Protein AF-T0Y233-F1 (afdb_monomer_lite)

Radius of gyration: 23.82 Å; chains: 1; bounding box: 48×27×70 Å

Sequence (65 aa):
MPRLLCCWLAARIAPSPWLLTDVRGYLPNLRFHLTNDLGQPVTGASYRGKVALLYFGYTHCPDVC

Secondary structure (DSSP, 8-state):
--S-SSTTS----PPPPP-----TTTSPP---EEE-TTS-EEEGGGGTTS--------TT-SS--

Structure (mmCIF, N/CA/C/O backbone):
data_AF-T0Y233-F1
#
_entry.id   AF-T0Y233-F1
#
loop_
_atom_site.group_PDB
_atom_site.id
_atom_site.type_symbol
_atom_site.label_atom_id
_atom_site.label_alt_id
_atom_site.label_comp_id
_atom_site.label_asym_id
_atom_site.label_entity_id
_atom_site.label_seq_id
_atom_site.pdbx_PDB_ins_code
_atom_site.C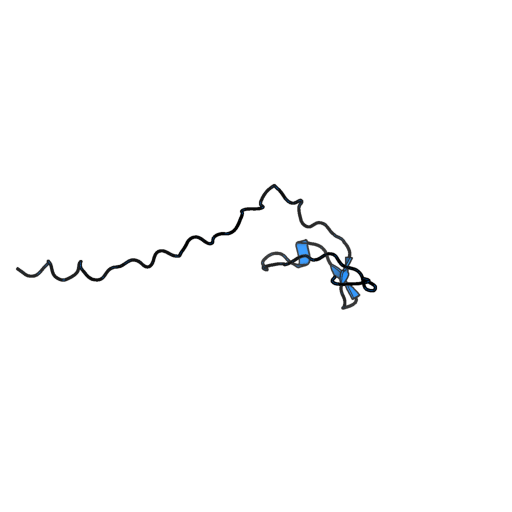artn_x
_atom_site.Cartn_y
_atom_site.Cartn_z
_atom_site.occupancy
_atom_site.B_iso_or_equiv
_atom_site.auth_seq_id
_atom_site.auth_comp_id
_atom_site.auth_asym_id
_atom_site.auth_atom_id
_atom_site.pdbx_PDB_model_num
ATOM 1 N N . MET A 1 1 ? -35.240 -3.096 -58.424 1.00 53.91 1 MET A N 1
ATOM 2 C CA . MET A 1 1 ? -33.997 -2.346 -58.135 1.00 53.91 1 MET A CA 1
ATOM 3 C C . MET A 1 1 ? -34.307 -1.273 -57.085 1.00 53.91 1 MET A C 1
ATOM 5 O O . MET A 1 1 ? -34.713 -0.194 -57.486 1.00 53.91 1 MET A O 1
ATOM 9 N N . PRO A 1 2 ? -34.339 -1.601 -55.771 1.00 53.25 2 PRO A N 1
ATOM 10 C CA . PRO A 1 2 ? -33.439 -0.919 -54.818 1.00 53.25 2 PRO A CA 1
ATOM 11 C C . PRO A 1 2 ? -33.204 -1.740 -53.519 1.00 53.25 2 PRO A C 1
ATOM 13 O O . PRO A 1 2 ? -33.810 -1.484 -52.486 1.00 53.25 2 PRO A O 1
ATOM 16 N N . ARG A 1 3 ? -32.342 -2.763 -53.545 1.00 53.94 3 ARG A N 1
ATOM 17 C CA . ARG A 1 3 ? -31.893 -3.474 -52.319 1.00 53.94 3 ARG A CA 1
ATOM 18 C C . ARG A 1 3 ? -30.436 -3.175 -51.941 1.00 53.94 3 ARG A C 1
ATOM 20 O O . ARG A 1 3 ? -29.941 -3.684 -50.947 1.00 53.94 3 ARG A O 1
ATOM 27 N N . LEU A 1 4 ? -29.758 -2.334 -52.722 1.00 55.97 4 LEU A N 1
ATOM 28 C CA . LEU A 1 4 ? -28.312 -2.105 -52.636 1.00 55.97 4 LEU A CA 1
ATOM 29 C C . LEU A 1 4 ? -27.910 -0.891 -51.776 1.00 55.97 4 LEU A C 1
ATOM 31 O O . LEU A 1 4 ? -26.723 -0.628 -51.628 1.00 55.97 4 LEU A O 1
ATOM 35 N N . LEU A 1 5 ? -28.864 -0.167 -51.176 1.00 58.22 5 LEU A N 1
ATOM 36 C CA . LEU A 1 5 ? -28.586 1.105 -50.491 1.00 58.22 5 LEU A CA 1
ATOM 37 C C . LEU A 1 5 ? -28.236 0.987 -48.991 1.00 58.22 5 LEU A C 1
ATOM 39 O O . LEU A 1 5 ? -28.021 2.004 -48.347 1.00 58.22 5 LEU A O 1
ATOM 43 N N . CYS A 1 6 ? -28.178 -0.214 -48.401 1.00 50.72 6 CYS A N 1
ATOM 44 C CA . CYS A 1 6 ? -27.998 -0.349 -46.942 1.00 50.72 6 CYS A CA 1
ATOM 45 C C . CYS A 1 6 ? -26.560 -0.687 -46.495 1.00 50.72 6 CYS A C 1
ATOM 47 O O . CYS A 1 6 ? -26.247 -0.575 -45.313 1.00 50.72 6 CYS A O 1
ATOM 49 N N . CYS A 1 7 ? -25.667 -1.106 -47.398 1.00 54.38 7 CYS A N 1
ATOM 50 C CA . CYS A 1 7 ? -24.380 -1.696 -46.993 1.00 54.38 7 CYS A CA 1
ATOM 51 C C . CYS A 1 7 ? -23.207 -0.712 -46.850 1.00 54.38 7 CYS A C 1
ATOM 53 O O . CYS A 1 7 ? -22.117 -1.144 -46.491 1.00 54.38 7 CYS A O 1
ATOM 55 N N . TRP A 1 8 ? -23.397 0.587 -47.099 1.00 55.66 8 TRP A N 1
ATOM 56 C CA . TRP A 1 8 ? -22.288 1.556 -47.104 1.00 55.66 8 TRP A CA 1
ATOM 57 C C . TRP A 1 8 ? -22.044 2.294 -45.774 1.00 55.66 8 TRP A C 1
ATOM 59 O O . TRP A 1 8 ? -21.052 3.005 -45.667 1.00 55.66 8 TRP A O 1
ATOM 69 N N . LEU A 1 9 ? -22.874 2.114 -44.737 1.00 63.19 9 LEU A N 1
ATOM 70 C CA . LEU A 1 9 ? -22.735 2.832 -43.452 1.00 63.19 9 LEU A CA 1
ATOM 71 C C . LEU A 1 9 ? -22.577 1.910 -42.230 1.00 63.19 9 LEU A C 1
ATOM 73 O O . LEU A 1 9 ? -23.218 2.094 -41.201 1.00 63.19 9 LEU A O 1
ATOM 77 N N . ALA A 1 10 ? -21.692 0.919 -42.305 1.00 66.94 10 ALA A N 1
ATOM 78 C CA . ALA A 1 10 ? -21.308 0.153 -41.118 1.00 66.94 10 ALA A CA 1
ATOM 79 C C . ALA A 1 10 ? -19.785 0.070 -40.976 1.00 66.94 10 ALA A C 1
ATOM 81 O O . ALA A 1 10 ? -19.200 -1.011 -41.001 1.00 66.94 10 ALA A O 1
ATOM 82 N N . ALA A 1 11 ? -19.134 1.223 -40.797 1.00 67.25 11 ALA A N 1
ATOM 83 C CA . ALA A 1 11 ? -17.802 1.249 -40.205 1.00 67.25 11 ALA A CA 1
ATOM 84 C C . ALA A 1 11 ? -17.938 0.780 -38.748 1.00 67.25 11 ALA A C 1
ATOM 86 O O . ALA A 1 11 ? -18.389 1.520 -37.873 1.00 67.25 11 ALA A O 1
ATOM 87 N N . ARG A 1 12 ? -17.619 -0.493 -38.494 1.00 69.31 12 ARG A N 1
ATOM 88 C CA . ARG A 1 12 ? -17.558 -1.032 -37.136 1.00 69.31 12 ARG A CA 1
ATOM 89 C C . ARG A 1 12 ? -16.405 -0.340 -36.416 1.00 69.31 12 ARG A C 1
ATOM 91 O O . ARG A 1 12 ? -15.250 -0.554 -36.771 1.00 69.31 12 ARG A O 1
ATOM 98 N N . ILE A 1 13 ? -16.715 0.471 -35.408 1.00 69.19 13 ILE A N 1
ATOM 99 C CA . ILE A 1 13 ? -15.728 0.934 -34.431 1.00 69.19 13 ILE A CA 1
ATOM 100 C C . ILE A 1 13 ? -15.278 -0.314 -33.669 1.00 69.19 13 ILE A C 1
ATOM 102 O O . ILE A 1 13 ? -15.973 -0.793 -32.774 1.00 69.19 13 ILE A O 1
ATOM 106 N N . ALA A 1 14 ? -14.165 -0.911 -34.091 1.00 70.06 14 ALA A N 1
ATOM 107 C CA . ALA A 1 14 ? -13.523 -1.954 -33.312 1.00 70.06 14 ALA A CA 1
ATOM 108 C C . ALA A 1 14 ? -12.923 -1.283 -32.065 1.00 70.06 14 ALA A C 1
ATOM 110 O O . ALA A 1 14 ? -12.217 -0.281 -32.211 1.00 70.06 14 ALA A O 1
ATOM 111 N N . PRO A 1 15 ? -13.209 -1.774 -30.846 1.00 68.69 15 PRO A N 1
ATOM 112 C CA . PRO A 1 15 ? -12.552 -1.258 -29.657 1.00 68.69 15 PRO A CA 1
ATOM 113 C C . PRO A 1 15 ? -11.044 -1.448 -29.826 1.00 68.69 15 PRO A C 1
ATOM 115 O O . PRO A 1 15 ? -10.581 -2.548 -30.133 1.00 68.69 15 PRO A O 1
ATOM 118 N N . SER A 1 16 ? -10.291 -0.357 -29.682 1.00 71.81 16 SER A N 1
ATOM 119 C CA . SER A 1 16 ? -8.835 -0.402 -29.767 1.00 71.81 16 SER A CA 1
ATOM 120 C C . SER A 1 16 ? -8.303 -1.381 -28.716 1.00 71.81 16 SER A C 1
ATOM 122 O O . SER A 1 16 ? -8.741 -1.309 -27.561 1.00 71.81 16 SER A O 1
ATOM 124 N N . PRO A 1 17 ? -7.396 -2.304 -29.075 1.00 76.56 17 PRO A N 1
ATOM 125 C CA . PRO A 1 17 ? -6.769 -3.160 -28.087 1.00 76.56 17 PRO A CA 1
ATOM 126 C C . PRO A 1 17 ? -5.975 -2.277 -27.124 1.00 76.56 17 PRO A C 1
ATOM 128 O O . PRO A 1 17 ? -5.107 -1.504 -27.529 1.00 76.56 17 PRO A O 1
ATOM 131 N N . TRP A 1 18 ? -6.296 -2.368 -25.835 1.00 75.81 18 TRP A N 1
ATOM 132 C CA . TRP A 1 18 ? -5.519 -1.713 -24.794 1.00 75.81 18 TRP A CA 1
ATOM 133 C C . TRP A 1 18 ? -4.067 -2.189 -24.895 1.00 75.81 18 TRP A C 1
ATOM 135 O O . TRP A 1 18 ? -3.810 -3.389 -24.813 1.00 75.81 18 TRP A O 1
ATOM 145 N N . LEU A 1 19 ? -3.122 -1.260 -25.069 1.00 81.75 19 LEU A N 1
ATOM 146 C CA . LEU A 1 19 ? -1.687 -1.559 -25.112 1.00 81.75 19 LEU A CA 1
ATOM 147 C C . LEU A 1 19 ? -1.150 -1.776 -23.686 1.00 81.75 19 LEU A C 1
ATOM 149 O O . LEU A 1 19 ? -0.300 -1.036 -23.199 1.00 81.75 19 LEU A O 1
ATOM 153 N N . LEU A 1 20 ? -1.719 -2.752 -22.984 1.00 83.38 20 LEU A N 1
ATOM 154 C CA . LEU A 1 20 ? -1.333 -3.129 -21.631 1.00 83.38 20 LEU A CA 1
ATOM 155 C C . LEU A 1 20 ? -0.519 -4.418 -21.688 1.00 83.38 20 LEU A C 1
ATOM 157 O O . LEU A 1 20 ? -0.888 -5.371 -22.373 1.00 83.38 20 LEU A O 1
ATOM 161 N N . THR A 1 21 ? 0.567 -4.461 -20.925 1.00 84.62 21 THR A N 1
ATOM 162 C CA . THR A 1 21 ? 1.311 -5.697 -20.698 1.00 84.62 21 THR A CA 1
ATOM 163 C C . THR A 1 21 ? 0.507 -6.599 -19.772 1.00 84.62 21 THR A C 1
ATOM 165 O O . THR A 1 21 ? 0.126 -6.194 -18.672 1.00 84.62 21 THR A O 1
ATOM 168 N N . ASP A 1 22 ? 0.261 -7.833 -20.202 1.00 86.06 22 ASP A N 1
ATOM 169 C CA . ASP A 1 22 ? -0.346 -8.843 -19.346 1.00 86.06 22 ASP A CA 1
ATOM 170 C C . ASP A 1 22 ? 0.668 -9.327 -18.304 1.00 86.06 22 ASP A C 1
ATOM 172 O O . ASP A 1 22 ? 1.657 -9.981 -18.627 1.00 86.06 22 ASP A O 1
ATOM 176 N N . VAL A 1 23 ? 0.417 -8.988 -17.042 1.00 84.44 23 VAL A N 1
ATOM 177 C CA . VAL A 1 23 ? 1.276 -9.349 -15.904 1.00 84.44 23 VAL A CA 1
ATOM 178 C C . VAL A 1 23 ? 0.786 -10.595 -15.160 1.00 84.44 23 VAL A C 1
ATOM 180 O O . VAL A 1 23 ? 1.353 -10.963 -14.125 1.00 84.44 23 VAL A O 1
ATOM 183 N N . ARG A 1 24 ? -0.269 -11.265 -15.650 1.00 85.81 24 ARG A N 1
ATOM 184 C CA . ARG A 1 24 ? -0.777 -12.504 -15.041 1.00 85.81 24 ARG A CA 1
ATOM 185 C C . ARG A 1 24 ? 0.331 -13.560 -15.006 1.00 85.81 24 ARG A C 1
ATOM 187 O O . ARG A 1 24 ? 0.970 -13.836 -16.011 1.00 85.81 24 ARG A O 1
ATOM 194 N N . GLY A 1 25 ? 0.558 -14.150 -13.833 1.00 86.81 25 GLY A N 1
ATOM 195 C CA . GLY A 1 25 ? 1.589 -15.173 -13.620 1.00 86.81 25 GLY A CA 1
ATOM 196 C C . GLY A 1 25 ? 3.002 -14.638 -13.355 1.00 86.81 25 GLY A C 1
ATOM 197 O O . GLY A 1 25 ? 3.822 -15.387 -12.835 1.00 86.81 25 GLY A O 1
ATOM 198 N N . TYR A 1 26 ? 3.277 -13.359 -13.632 1.00 88.56 26 TYR A N 1
ATOM 199 C CA . TYR A 1 26 ? 4.569 -12.731 -13.324 1.00 88.56 26 TYR A CA 1
ATOM 200 C C . TYR A 1 26 ? 4.627 -12.153 -11.909 1.00 88.56 26 TYR A C 1
ATOM 202 O O . TYR A 1 26 ? 5.691 -12.113 -11.296 1.00 88.56 26 TYR A O 1
ATOM 210 N N .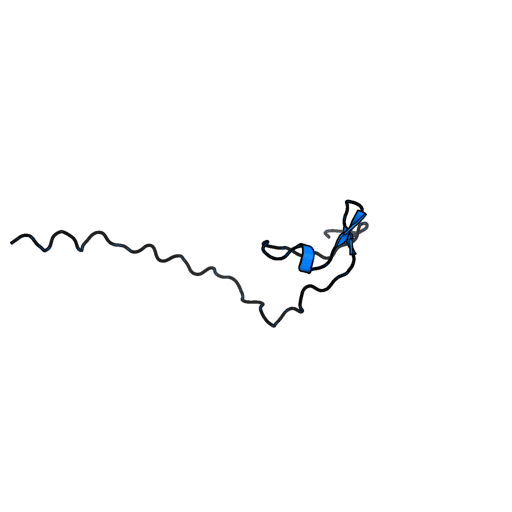 LEU A 1 27 ? 3.483 -11.709 -11.384 1.00 85.00 27 LEU A N 1
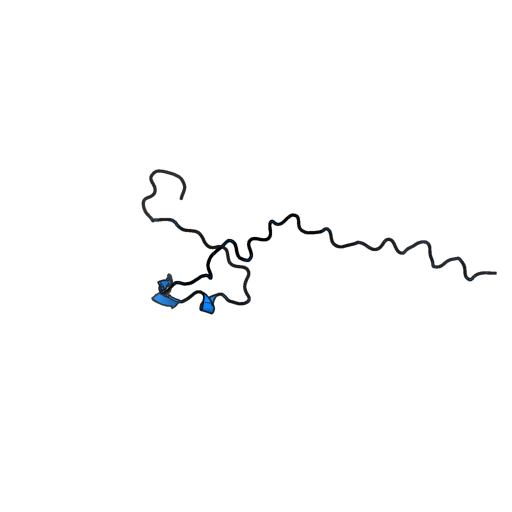ATOM 211 C CA . LEU A 1 27 ? 3.367 -11.181 -10.029 1.00 85.00 27 LEU A CA 1
ATOM 212 C C . LEU A 1 27 ? 2.725 -12.214 -9.095 1.00 85.00 27 LEU A C 1
ATOM 214 O O . LEU A 1 27 ? 1.802 -12.928 -9.506 1.00 85.00 27 LEU A O 1
ATOM 218 N N . PR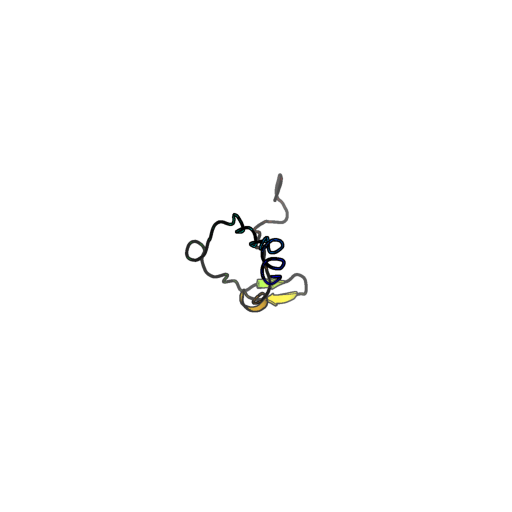O A 1 28 ? 3.171 -12.295 -7.829 1.00 84.81 28 PRO A N 1
ATOM 219 C CA . PRO A 1 28 ? 2.519 -13.139 -6.844 1.00 84.81 28 PRO A CA 1
ATOM 220 C C . PRO A 1 28 ? 1.097 -12.644 -6.570 1.00 84.81 28 PRO A C 1
ATOM 222 O O . PRO A 1 28 ? 0.762 -11.472 -6.751 1.00 84.81 28 PRO A O 1
ATOM 225 N N . ASN A 1 29 ? 0.258 -13.544 -6.059 1.00 86.12 29 ASN A N 1
ATOM 226 C CA . ASN A 1 29 ? -1.052 -13.155 -5.555 1.00 86.12 29 ASN A CA 1
ATOM 227 C C . ASN A 1 29 ? -0.907 -12.089 -4.462 1.00 86.12 29 ASN A C 1
ATOM 229 O O . ASN A 1 29 ? -0.046 -12.203 -3.588 1.00 86.12 29 ASN A O 1
ATOM 233 N N . LEU A 1 30 ? -1.802 -11.101 -4.480 1.00 87.12 30 LEU A N 1
ATOM 234 C CA . LEU A 1 30 ? -1.858 -10.033 -3.489 1.00 87.12 30 LEU A CA 1
ATOM 235 C C . LEU A 1 30 ? -2.190 -10.605 -2.099 1.00 87.12 30 LEU A C 1
ATOM 237 O O . LEU A 1 30 ? -3.357 -10.801 -1.753 1.00 87.12 30 LEU A O 1
ATOM 241 N N . ARG A 1 31 ? -1.157 -10.925 -1.314 1.00 90.12 31 ARG A N 1
ATOM 242 C CA . ARG A 1 31 ? -1.265 -11.555 0.009 1.00 90.12 31 ARG A CA 1
ATOM 243 C C . ARG A 1 31 ? -0.658 -10.644 1.067 1.00 90.12 31 ARG A C 1
ATOM 245 O O . ARG A 1 31 ? 0.555 -10.503 1.142 1.00 90.12 31 ARG A O 1
ATOM 252 N N . PHE A 1 32 ? -1.514 -10.071 1.901 1.00 93.00 32 PHE A N 1
ATOM 253 C CA . PHE A 1 32 ? -1.128 -9.297 3.074 1.00 93.00 32 PHE A CA 1
ATOM 254 C C . PHE A 1 32 ? -2.200 -9.427 4.158 1.00 93.00 32 PHE A C 1
ATOM 256 O O . PHE A 1 32 ? -3.360 -9.721 3.857 1.00 93.00 32 PHE A O 1
ATOM 263 N N . HIS A 1 33 ? -1.792 -9.191 5.401 1.00 96.81 33 HIS A N 1
ATOM 264 C CA . HIS A 1 33 ? -2.660 -9.019 6.562 1.00 96.81 33 HIS A CA 1
ATOM 265 C C . HIS A 1 33 ? -2.201 -7.743 7.254 1.00 96.81 33 HIS A C 1
ATOM 267 O O . HIS A 1 33 ? -1.124 -7.721 7.844 1.00 96.81 33 HIS A O 1
ATOM 273 N N . LEU A 1 34 ? -2.968 -6.671 7.094 1.00 96.75 34 LEU A N 1
ATOM 274 C CA . LEU A 1 34 ? -2.600 -5.339 7.563 1.00 96.75 34 LEU A CA 1
ATOM 275 C C . LEU A 1 34 ? -3.783 -4.694 8.274 1.00 96.75 34 LEU A C 1
ATOM 277 O O . LEU A 1 34 ? -4.906 -5.195 8.220 1.00 96.75 34 LEU A O 1
ATOM 281 N N . THR A 1 35 ? -3.516 -3.557 8.895 1.00 97.94 35 THR A N 1
ATOM 282 C CA . THR A 1 35 ? -4.535 -2.653 9.417 1.00 97.94 35 THR A CA 1
ATOM 283 C C . THR A 1 35 ? -4.586 -1.433 8.506 1.00 97.94 35 THR A C 1
ATOM 285 O O . THR A 1 35 ? -3.536 -0.880 8.179 1.00 97.94 35 THR A O 1
ATOM 288 N N . ASN A 1 36 ? -5.776 -1.041 8.050 1.00 95.81 36 ASN A N 1
ATOM 289 C CA . ASN A 1 36 ? -5.937 0.167 7.240 1.00 95.81 36 ASN A CA 1
ATOM 290 C C . ASN A 1 36 ? -5.908 1.445 8.101 1.00 95.81 36 ASN A C 1
ATOM 292 O O . ASN A 1 36 ? -5.819 1.399 9.328 1.00 95.81 36 ASN A O 1
ATOM 296 N N . ASP A 1 37 ? -6.009 2.593 7.442 1.00 95.06 37 ASP A N 1
ATOM 297 C CA . ASP A 1 37 ? -6.051 3.935 8.034 1.00 95.06 37 ASP A CA 1
ATOM 298 C C . ASP A 1 37 ? -7.261 4.176 8.953 1.00 95.06 37 ASP A C 1
ATOM 300 O O . ASP A 1 37 ? -7.205 5.019 9.845 1.00 95.06 37 ASP A O 1
ATOM 304 N N . LEU A 1 38 ? -8.328 3.390 8.793 1.00 97.81 38 LEU A N 1
ATOM 305 C CA . LEU A 1 38 ? -9.502 3.389 9.671 1.00 97.81 38 LEU A CA 1
ATOM 306 C C . LEU A 1 38 ? -9.370 2.423 10.864 1.00 97.81 38 LEU A C 1
ATOM 308 O O . LEU A 1 38 ? -10.327 2.248 11.619 1.00 97.81 38 LEU A O 1
ATOM 312 N N . GLY A 1 39 ? -8.222 1.760 11.034 1.00 98.06 39 GLY A N 1
ATOM 313 C CA . GLY A 1 39 ? -7.985 0.809 12.124 1.00 98.06 39 GLY A CA 1
ATOM 314 C C . GLY A 1 39 ? -8.579 -0.588 11.901 1.00 98.06 39 GLY A C 1
ATOM 315 O O . GLY A 1 39 ? -8.635 -1.389 12.833 1.00 98.06 39 GLY A O 1
ATOM 316 N N . GLN A 1 40 ? -9.027 -0.910 10.687 1.00 98.44 40 GLN A N 1
ATOM 317 C CA . GLN A 1 40 ? -9.688 -2.177 10.368 1.00 98.44 40 GLN A CA 1
ATOM 318 C C . GLN A 1 40 ? -8.694 -3.211 9.822 1.00 98.44 40 GLN A C 1
ATOM 320 O O . GLN A 1 40 ? -7.837 -2.858 9.005 1.00 98.44 40 GLN A O 1
ATOM 325 N N . PRO A 1 41 ? -8.832 -4.50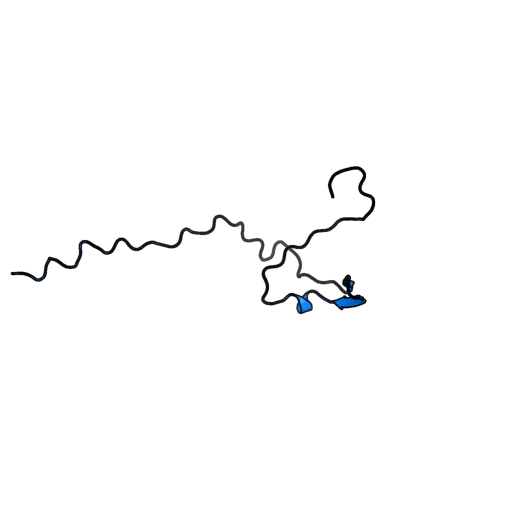0 10.184 1.00 98.25 41 PRO A N 1
ATOM 326 C CA . PRO A 1 41 ? -8.047 -5.561 9.572 1.00 98.25 41 PRO A CA 1
ATOM 327 C C . PRO A 1 41 ? -8.449 -5.748 8.102 1.00 98.25 41 PRO A C 1
ATOM 329 O O . PRO A 1 41 ? -9.624 -5.939 7.778 1.00 98.25 41 PRO A O 1
ATOM 332 N N . VAL A 1 42 ? -7.467 -5.733 7.206 1.00 97.19 42 VAL A N 1
ATOM 333 C CA . VAL A 1 42 ? -7.655 -5.882 5.759 1.00 97.19 42 VAL A CA 1
ATOM 334 C C . VAL A 1 42 ? -6.711 -6.922 5.167 1.00 97.19 42 VAL A C 1
ATOM 336 O O . VAL A 1 42 ? -5.594 -7.146 5.639 1.00 97.19 42 VAL A O 1
ATOM 339 N N . THR A 1 43 ? -7.173 -7.557 4.091 1.00 96.31 43 THR A N 1
ATOM 340 C CA . THR A 1 43 ? -6.392 -8.508 3.290 1.00 96.31 43 THR A CA 1
ATOM 341 C C . THR A 1 43 ? -6.529 -8.184 1.808 1.00 96.31 43 THR A C 1
ATOM 343 O O . THR A 1 43 ? -7.383 -7.387 1.418 1.00 96.31 43 THR A O 1
ATOM 346 N N . GLY A 1 44 ? -5.773 -8.867 0.945 1.00 93.44 44 GLY A N 1
ATOM 347 C CA . GLY A 1 44 ? -5.984 -8.769 -0.504 1.00 93.44 44 GLY A 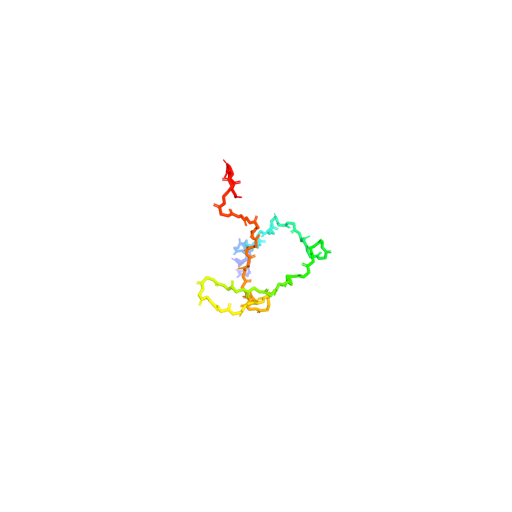CA 1
ATOM 348 C C . GLY A 1 44 ? -7.414 -9.127 -0.944 1.00 93.44 44 GLY A C 1
ATOM 349 O O . GLY A 1 44 ? -7.894 -8.619 -1.956 1.00 93.44 44 GLY A O 1
ATOM 350 N N . ALA A 1 45 ? -8.143 -9.947 -0.173 1.00 95.62 45 ALA A N 1
ATOM 351 C CA . ALA A 1 45 ? -9.538 -10.277 -0.465 1.00 95.62 45 ALA A CA 1
ATOM 352 C C . ALA A 1 45 ? -10.490 -9.083 -0.276 1.00 95.62 45 ALA A C 1
ATOM 354 O O . ALA A 1 45 ? -11.477 -8.987 -1.003 1.00 95.62 45 ALA A O 1
ATOM 355 N N . SER A 1 46 ? -10.162 -8.150 0.625 1.00 95.94 46 SER A N 1
ATOM 356 C CA . SER A 1 46 ? -10.954 -6.944 0.911 1.00 95.94 46 SER A CA 1
ATOM 357 C C . SER A 1 46 ? -11.089 -6.005 -0.301 1.00 95.94 46 SER A C 1
ATOM 359 O O . SER A 1 46 ? -11.970 -5.148 -0.317 1.00 95.94 46 SER A O 1
ATOM 361 N N . TYR A 1 47 ? -10.243 -6.173 -1.326 1.00 93.31 47 TYR A N 1
ATOM 362 C CA . TYR A 1 47 ? -10.171 -5.304 -2.507 1.00 93.31 47 TYR A CA 1
ATOM 363 C C . TYR A 1 47 ? -10.570 -5.998 -3.822 1.00 93.31 47 TYR A C 1
ATOM 365 O O . TYR A 1 47 ? -10.439 -5.410 -4.895 1.00 93.31 47 TYR A O 1
ATOM 373 N N . ARG A 1 48 ? -11.067 -7.243 -3.777 1.00 92.69 48 ARG A N 1
ATOM 374 C CA . ARG A 1 48 ? -11.510 -7.971 -4.981 1.00 92.69 48 ARG A CA 1
ATOM 375 C C . ARG A 1 48 ? -12.672 -7.262 -5.687 1.00 92.69 48 ARG A C 1
ATOM 377 O O . ARG A 1 48 ? -13.495 -6.609 -5.056 1.00 92.69 48 ARG A O 1
ATOM 384 N N . GLY A 1 49 ? -12.746 -7.423 -7.010 1.00 92.69 49 GLY A N 1
ATOM 385 C CA . GLY A 1 49 ? -13.789 -6.811 -7.844 1.00 92.69 49 GLY A CA 1
ATOM 386 C C . GLY A 1 49 ? -13.580 -5.320 -8.129 1.00 92.69 49 GLY A C 1
ATOM 387 O O . GLY A 1 49 ? -14.407 -4.712 -8.801 1.00 92.69 49 GLY A O 1
ATOM 388 N N . LYS A 1 50 ? -12.476 -4.735 -7.650 1.00 90.50 50 LYS A N 1
ATOM 389 C CA . LYS A 1 50 ? -12.071 -3.354 -7.923 1.00 90.50 50 LYS A CA 1
ATOM 390 C C . LYS A 1 50 ? -10.772 -3.343 -8.724 1.00 90.50 50 LYS A C 1
ATOM 392 O O . LYS A 1 50 ? -9.941 -4.238 -8.574 1.00 90.50 50 LYS A O 1
ATOM 397 N N . VAL A 1 51 ? -10.581 -2.308 -9.540 1.00 89.25 51 VAL A N 1
ATOM 398 C CA . VAL A 1 51 ? -9.247 -1.980 -10.059 1.00 89.25 51 VAL A CA 1
ATOM 399 C C . VAL A 1 51 ? -8.421 -1.471 -8.878 1.00 89.25 51 VAL A C 1
ATOM 401 O O . VAL A 1 51 ? -8.837 -0.531 -8.204 1.00 89.25 51 VAL A O 1
ATOM 404 N N . ALA A 1 52 ? -7.291 -2.119 -8.601 1.00 87.94 52 ALA A N 1
ATOM 405 C CA . ALA A 1 52 ? -6.435 -1.813 -7.460 1.00 87.94 52 ALA A CA 1
ATOM 406 C C . ALA A 1 52 ? -5.029 -1.436 -7.934 1.00 87.94 52 ALA A C 1
ATOM 408 O O . ALA A 1 52 ? -4.454 -2.117 -8.782 1.00 87.94 52 ALA A O 1
ATOM 409 N N . LEU A 1 53 ? -4.480 -0.374 -7.347 1.00 89.19 53 LEU A N 1
ATOM 410 C CA . LEU A 1 53 ? -3.084 0.018 -7.488 1.00 89.19 53 LEU A CA 1
ATOM 411 C C . LEU A 1 53 ? -2.397 -0.205 -6.141 1.00 89.19 53 LEU A C 1
ATOM 413 O O . LEU A 1 53 ? -2.846 0.329 -5.128 1.00 89.19 53 LEU A O 1
ATOM 417 N N . LEU A 1 54 ? -1.336 -1.009 -6.133 1.00 87.69 54 LEU A N 1
ATOM 418 C CA . LEU A 1 54 ? -0.520 -1.238 -4.947 1.00 87.69 54 LEU A CA 1
ATOM 419 C C . LEU A 1 54 ? 0.788 -0.473 -5.081 1.00 87.69 54 LEU A C 1
ATOM 421 O O . LEU A 1 54 ? 1.489 -0.603 -6.082 1.00 87.69 54 LEU A O 1
ATOM 425 N N . TYR A 1 55 ? 1.111 0.278 -4.040 1.00 88.62 55 TYR A N 1
ATOM 426 C CA . TYR A 1 55 ? 2.314 1.079 -3.942 1.00 88.62 55 TYR A CA 1
ATOM 427 C C . TYR A 1 55 ? 2.975 0.813 -2.583 1.00 88.62 55 TYR A C 1
ATOM 429 O O . TYR A 1 55 ? 2.283 0.725 -1.567 1.00 88.62 55 TYR A O 1
ATOM 437 N N . PHE A 1 56 ? 4.298 0.651 -2.571 1.00 88.19 56 PHE A N 1
ATOM 438 C CA . PHE A 1 56 ? 5.079 0.419 -1.358 1.00 88.19 56 PHE A CA 1
ATOM 439 C C . PHE A 1 56 ? 5.952 1.643 -1.085 1.00 88.19 56 PHE A C 1
ATOM 441 O O . PHE A 1 56 ? 6.876 1.910 -1.846 1.00 88.19 56 PHE A O 1
ATOM 448 N N . GLY A 1 57 ? 5.679 2.344 0.015 1.00 89.69 57 GLY A N 1
ATOM 449 C CA . GLY A 1 57 ? 6.446 3.505 0.464 1.00 89.69 57 GLY A CA 1
ATOM 450 C C . GLY A 1 57 ? 6.524 3.580 1.988 1.00 89.69 57 GLY A C 1
ATOM 451 O O . GLY A 1 57 ? 6.006 2.712 2.694 1.00 89.69 57 GLY A O 1
ATOM 452 N N . TYR A 1 58 ? 7.184 4.614 2.500 1.00 90.81 58 TYR A N 1
ATOM 453 C CA . TYR A 1 58 ? 7.370 4.853 3.933 1.00 90.81 58 TYR A CA 1
ATOM 454 C C . TYR A 1 58 ? 7.316 6.356 4.232 1.00 90.81 58 TYR A C 1
ATOM 456 O O . TYR A 1 58 ? 7.480 7.180 3.344 1.00 90.81 58 TYR A O 1
ATOM 464 N N . THR A 1 59 ? 7.049 6.738 5.480 1.00 88.94 59 THR A N 1
ATOM 465 C CA . THR A 1 59 ? 6.710 8.130 5.837 1.00 88.94 59 THR A CA 1
ATOM 466 C C . THR A 1 59 ? 7.869 9.124 5.790 1.00 88.94 59 THR A C 1
ATOM 468 O O . THR A 1 59 ? 7.622 10.321 5.733 1.00 88.94 59 THR A O 1
ATOM 471 N N . HIS A 1 60 ? 9.117 8.659 5.820 1.00 89.25 60 HIS A N 1
ATOM 472 C CA . HIS A 1 60 ? 10.305 9.514 5.893 1.00 89.25 60 HIS A CA 1
ATOM 473 C C . HIS A 1 60 ? 11.249 9.264 4.710 1.00 89.25 60 HIS A C 1
ATOM 475 O O . HIS A 1 60 ? 12.435 9.006 4.915 1.00 89.25 60 HIS A O 1
ATOM 481 N N . CYS A 1 61 ? 10.730 9.297 3.476 1.00 85.38 61 CYS A N 1
ATOM 482 C CA . CYS A 1 61 ? 11.583 9.216 2.290 1.00 85.38 61 CYS A CA 1
ATOM 483 C C . CYS A 1 61 ? 12.400 10.510 2.127 1.00 85.38 61 CYS A C 1
ATOM 485 O O . CYS A 1 61 ? 11.838 11.594 2.283 1.00 85.38 61 CYS A O 1
ATOM 487 N N . PRO A 1 62 ? 13.700 10.426 1.793 1.00 85.75 62 PRO A N 1
ATOM 488 C CA . PRO A 1 62 ? 14.532 11.604 1.547 1.00 85.75 62 PRO A CA 1
ATOM 489 C C . PRO A 1 62 ? 14.170 12.342 0.246 1.00 85.75 62 PRO A C 1
ATOM 491 O O . PRO A 1 62 ? 14.539 13.500 0.102 1.00 85.75 62 PRO A O 1
ATOM 494 N N . ASP A 1 63 ? 13.431 11.692 -0.659 1.00 83.06 63 ASP A N 1
ATOM 495 C CA . ASP A 1 63 ? 12.995 12.205 -1.963 1.00 83.06 63 ASP A CA 1
ATOM 496 C C . ASP A 1 63 ? 11.569 11.690 -2.282 1.00 83.06 63 ASP A C 1
ATOM 498 O O . ASP A 1 63 ? 10.728 11.578 -1.390 1.00 83.06 63 ASP A O 1
ATOM 502 N N . VAL A 1 64 ? 11.269 11.363 -3.546 1.00 72.62 64 VAL A N 1
ATOM 503 C CA . VAL A 1 64 ? 9.975 10.796 -3.950 1.00 72.62 64 VAL A CA 1
ATOM 504 C C . VAL A 1 64 ? 9.831 9.377 -3.405 1.00 72.62 64 VAL A C 1
ATOM 506 O O . VAL A 1 64 ? 10.624 8.490 -3.729 1.00 72.62 64 VAL A O 1
ATOM 509 N N . CYS A 1 65 ? 8.788 9.188 -2.599 1.00 66.25 65 CYS A N 1
ATOM 510 C CA . CYS A 1 65 ? 8.126 7.908 -2.455 1.00 66.25 65 CYS A CA 1
ATOM 511 C C . CYS A 1 65 ? 7.253 7.714 -3.724 1.00 66.25 65 CYS A C 1
ATOM 513 O O . CYS A 1 65 ? 7.471 6.706 -4.428 1.00 66.25 65 CYS A O 1
#

InterPro domains:
  IPR003782 Copper chaperone SCO1/SenC [PF02630] (31-65)
  IPR003782 Copper chaperone SCO1/SenC [PTHR12151] (31-65)
  IPR036249 Thioredoxin-like superfamily [SSF52833] (31-65)

pLDDT: mean 82.27, std 13.8, range [50.72, 98.44]

Foldseek 3Di:
DPPPPPPPPDPDPDPPPPPDDDCVPVDDQQADFDADPVRDTDTSVNQPPHDDDDDDDDDDDPDDD

Organism: NCBI:txid410659